Protein AF-A0A6N7IKF7-F1 (afdb_monomer_lite)

Secondary structure (DSSP, 8-state):
---HHHHHHHHHHSTTEEEEEETTEEEEEETTEEEEE--SHHHHHHHHHHHHTTS-HHHHHHH--

Sequence (65 aa):
MATVEEVRRIALSLPETEERLAWGMPTFRVRGKIFCSLSDDELREVIVEAWRLTAPKRLAADYEG

Structure (mmCIF, N/CA/C/O backbone):
data_AF-A0A6N7IKF7-F1
#
_entry.id   AF-A0A6N7IKF7-F1
#
loop_
_atom_site.group_PDB
_atom_site.id
_atom_site.type_symbol
_atom_site.label_atom_id
_atom_site.label_alt_id
_atom_site.label_comp_id
_atom_site.label_asym_id
_atom_site.label_entity_id
_atom_site.label_seq_id
_atom_site.pdbx_PDB_ins_code
_atom_site.Cartn_x
_atom_site.Cartn_y
_atom_site.Cartn_z
_atom_site.occupancy
_atom_site.B_iso_or_equiv
_atom_site.auth_seq_id
_atom_site.auth_comp_id
_atom_site.auth_asym_id
_atom_site.auth_atom_id
_atom_site.pdbx_PDB_model_num
ATOM 1 N N . MET A 1 1 ? 13.702 -6.380 7.187 1.00 60.44 1 MET A N 1
ATOM 2 C CA . MET A 1 1 ? 12.902 -5.219 6.749 1.00 60.44 1 MET A CA 1
ATOM 3 C C . MET A 1 1 ? 11.480 -5.499 7.178 1.00 60.44 1 MET A C 1
ATOM 5 O O . MET A 1 1 ? 11.064 -6.632 6.971 1.00 60.44 1 MET A O 1
ATOM 9 N N . ALA A 1 2 ? 10.797 -4.555 7.828 1.00 64.44 2 ALA A N 1
ATOM 10 C CA . ALA A 1 2 ? 9.398 -4.771 8.176 1.00 64.44 2 ALA A CA 1
ATOM 11 C C . ALA A 1 2 ? 8.587 -4.846 6.877 1.00 64.44 2 ALA A C 1
ATOM 13 O O . ALA A 1 2 ? 8.704 -3.956 6.036 1.00 64.44 2 ALA A O 1
ATOM 14 N N . THR A 1 3 ? 7.835 -5.919 6.680 1.00 81.56 3 THR A N 1
ATOM 15 C CA . THR A 1 3 ? 6.945 -6.042 5.523 1.00 81.56 3 THR A CA 1
ATOM 16 C C . THR A 1 3 ? 5.728 -5.135 5.705 1.00 81.56 3 THR A C 1
ATOM 18 O O . THR A 1 3 ? 5.340 -4.814 6.830 1.00 81.56 3 THR A O 1
ATOM 21 N N . VAL A 1 4 ? 5.088 -4.764 4.596 1.00 81.44 4 VAL A N 1
ATOM 22 C CA . VAL A 1 4 ? 3.792 -4.060 4.565 1.00 81.44 4 VAL A CA 1
ATOM 23 C C . VAL A 1 4 ? 2.784 -4.707 5.531 1.00 81.44 4 VAL A C 1
ATOM 25 O O . VAL A 1 4 ? 2.052 -4.016 6.236 1.00 81.44 4 VAL A O 1
ATOM 28 N N . GLU A 1 5 ? 2.812 -6.035 5.647 1.00 84.44 5 GLU A N 1
ATOM 29 C CA . GLU A 1 5 ? 1.939 -6.800 6.537 1.00 84.44 5 GLU A CA 1
ATOM 30 C C . GLU A 1 5 ? 2.289 -6.648 8.023 1.00 84.44 5 GLU A C 1
ATOM 32 O O . GLU A 1 5 ? 1.411 -6.567 8.882 1.00 84.44 5 GLU A O 1
ATOM 37 N N . GLU A 1 6 ? 3.576 -6.549 8.350 1.00 88.31 6 GLU A N 1
ATOM 38 C CA . GLU A 1 6 ? 3.999 -6.286 9.724 1.00 88.31 6 GLU A CA 1
ATOM 39 C C . GLU A 1 6 ? 3.586 -4.881 10.167 1.00 88.31 6 GLU A C 1
ATOM 41 O O . GLU A 1 6 ? 3.133 -4.712 11.301 1.00 88.31 6 GLU A O 1
ATOM 46 N N . VAL A 1 7 ? 3.663 -3.898 9.265 1.00 86.81 7 VAL A N 1
ATOM 47 C CA . VAL A 1 7 ? 3.205 -2.526 9.523 1.00 86.81 7 VAL A CA 1
ATOM 48 C C . VAL A 1 7 ? 1.690 -2.480 9.705 1.00 86.81 7 VAL A C 1
ATOM 50 O O . VAL A 1 7 ? 1.221 -1.893 10.681 1.00 86.81 7 VAL A O 1
ATOM 53 N N . ARG A 1 8 ? 0.923 -3.154 8.839 1.00 90.88 8 ARG A N 1
ATOM 54 C CA . ARG A 1 8 ? -0.539 -3.263 8.961 1.00 90.88 8 ARG A CA 1
ATOM 55 C C . ARG A 1 8 ? -0.951 -3.887 10.293 1.00 90.88 8 ARG A C 1
ATOM 57 O O . ARG A 1 8 ? -1.782 -3.324 11.004 1.00 90.88 8 ARG A O 1
ATOM 64 N N . ARG A 1 9 ? -0.339 -5.017 10.663 1.00 94.06 9 ARG A N 1
ATOM 65 C CA . ARG A 1 9 ? -0.614 -5.720 11.927 1.00 94.06 9 ARG A CA 1
ATOM 66 C C . ARG A 1 9 ? -0.368 -4.828 13.140 1.00 94.06 9 ARG A C 1
ATOM 68 O O . ARG A 1 9 ? -1.176 -4.811 14.064 1.00 94.06 9 ARG A O 1
ATOM 75 N N . ILE A 1 10 ? 0.742 -4.094 13.144 1.00 94.88 10 ILE A N 1
ATOM 76 C CA . ILE A 1 10 ? 1.078 -3.181 14.240 1.00 94.88 10 ILE A CA 1
ATOM 77 C C . ILE A 1 10 ? 0.099 -2.005 14.264 1.00 94.88 10 ILE A C 1
ATOM 79 O O . ILE A 1 10 ? -0.452 -1.714 15.323 1.00 94.88 10 ILE A O 1
ATOM 83 N N . ALA A 1 11 ? -0.174 -1.373 13.121 1.00 94.38 11 ALA A N 1
ATOM 84 C CA . ALA A 1 11 ? -1.080 -0.232 13.039 1.00 94.38 11 ALA A CA 1
ATOM 85 C C . ALA A 1 11 ? -2.488 -0.589 13.540 1.00 94.38 11 ALA A C 1
ATOM 87 O O . ALA A 1 11 ? -3.018 0.102 14.403 1.00 94.38 11 ALA A O 1
ATOM 88 N N . LEU A 1 12 ? -3.059 -1.708 13.086 1.00 96.00 12 LEU A N 1
ATOM 89 C CA . LEU A 1 12 ? -4.397 -2.157 13.496 1.00 96.00 12 LEU A CA 1
ATOM 90 C C . LEU A 1 12 ? -4.474 -2.659 14.945 1.00 96.00 12 LEU A C 1
ATOM 92 O O . LEU A 1 12 ? -5.567 -2.773 15.492 1.00 96.00 12 LEU A O 1
ATOM 96 N N . SER A 1 13 ? -3.335 -2.942 15.585 1.00 97.38 13 SER A N 1
ATOM 97 C CA . SER A 1 13 ? -3.301 -3.251 17.021 1.00 97.38 13 SER A CA 1
ATOM 98 C C . SER A 1 13 ? -3.466 -2.010 17.908 1.00 97.38 13 SER A C 1
ATOM 100 O O . SER A 1 13 ? -3.750 -2.140 19.100 1.00 97.38 13 SER A O 1
ATOM 102 N N . LEU A 1 14 ? -3.301 -0.807 17.346 1.00 96.75 14 LEU A N 1
ATOM 103 C CA . LEU A 1 14 ? -3.441 0.444 18.082 1.00 96.75 14 LEU A CA 1
ATOM 104 C C . LEU A 1 14 ? -4.931 0.800 18.254 1.00 96.75 14 LEU A C 1
ATOM 106 O O . LEU A 1 14 ? -5.697 0.718 17.290 1.00 96.75 14 LEU A O 1
ATOM 110 N N . PRO A 1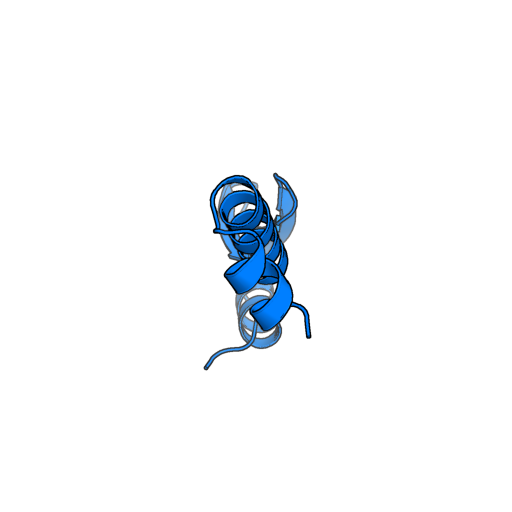 15 ? -5.364 1.248 19.448 1.00 97.50 15 PRO A N 1
ATOM 111 C CA . PRO A 1 15 ? -6.756 1.612 19.694 1.00 97.50 15 PRO A CA 1
ATOM 112 C C . PRO A 1 15 ? -7.273 2.664 18.715 1.00 97.50 15 PRO A C 1
ATOM 114 O O . PRO A 1 15 ? -6.560 3.599 18.359 1.00 97.50 15 PRO A O 1
ATOM 117 N N . GLU A 1 16 ? -8.541 2.528 18.326 1.00 97.31 16 GLU A N 1
ATOM 118 C CA . GLU A 1 16 ? -9.231 3.475 17.438 1.00 97.31 16 GLU A CA 1
ATOM 119 C C . GLU A 1 16 ? -8.558 3.661 16.067 1.00 97.31 16 GLU A C 1
ATOM 121 O O . GLU A 1 16 ? -8.798 4.667 15.393 1.00 97.31 16 GLU A O 1
ATOM 126 N N . THR A 1 17 ? -7.732 2.695 15.653 1.00 98.12 17 THR A N 1
ATOM 127 C CA . THR A 1 17 ? -7.149 2.669 14.316 1.00 98.12 17 THR A CA 1
ATOM 128 C C . THR A 1 17 ? -8.083 2.002 13.319 1.00 98.12 17 THR A C 1
ATOM 130 O O . THR A 1 17 ? -8.614 0.921 13.558 1.00 98.12 17 THR A O 1
ATOM 133 N N . GLU A 1 18 ? -8.214 2.626 12.157 1.00 95.69 18 GLU A N 1
ATOM 134 C CA . GLU A 1 18 ? -8.874 2.076 10.979 1.00 95.69 18 GLU A CA 1
ATOM 135 C C . GLU A 1 18 ? -7.947 2.186 9.760 1.00 95.69 18 GLU A C 1
ATOM 137 O O . GLU A 1 18 ? -7.235 3.175 9.603 1.00 95.69 18 GLU A O 1
ATOM 142 N N . GLU A 1 19 ? -7.961 1.195 8.873 1.00 95.00 19 GLU A N 1
ATOM 143 C CA . GLU A 1 19 ? -7.344 1.286 7.542 1.00 95.00 19 GLU A CA 1
ATOM 144 C C . GLU A 1 19 ? -8.377 1.841 6.545 1.00 95.00 19 GLU A C 1
ATOM 146 O O . GLU A 1 19 ? -9.531 1.414 6.525 1.00 95.00 19 GLU A O 1
ATOM 151 N N . ARG A 1 20 ? -7.981 2.807 5.713 1.00 93.31 20 ARG A N 1
ATOM 152 C CA . ARG A 1 20 ? -8.771 3.389 4.621 1.00 93.31 20 ARG A CA 1
ATOM 153 C C . ARG A 1 20 ? -7.890 3.635 3.408 1.00 93.31 20 ARG A C 1
ATOM 155 O O . ARG A 1 20 ? -6.760 4.080 3.556 1.00 93.31 20 ARG A O 1
ATOM 162 N N . LEU A 1 21 ? -8.424 3.457 2.208 1.00 87.38 21 LEU A N 1
ATOM 163 C CA . LEU A 1 21 ? -7.722 3.842 0.984 1.00 87.38 21 LEU A CA 1
ATOM 164 C C . LEU A 1 21 ? -7.782 5.362 0.766 1.00 87.38 21 LEU A C 1
ATOM 166 O O . LEU A 1 21 ? -8.832 5.982 0.958 1.00 87.38 21 LEU A O 1
ATOM 170 N N . ALA A 1 22 ? -6.666 5.956 0.349 1.00 83.94 22 ALA A N 1
ATOM 171 C CA . ALA A 1 22 ? -6.595 7.331 -0.142 1.00 83.94 22 ALA A CA 1
ATOM 172 C C . ALA A 1 22 ? -5.518 7.433 -1.227 1.00 83.94 22 ALA A C 1
ATOM 174 O O . ALA A 1 22 ? -4.433 6.909 -1.043 1.00 83.94 22 ALA A O 1
ATOM 175 N N . TRP A 1 23 ? -5.806 8.112 -2.342 1.00 80.12 23 TRP A N 1
ATOM 176 C CA . TRP A 1 23 ? -4.849 8.307 -3.448 1.00 80.12 23 TRP A CA 1
ATOM 177 C C . TRP A 1 23 ? -4.174 7.015 -3.945 1.00 80.12 23 TRP A C 1
ATOM 179 O O . TRP A 1 23 ? -2.998 7.037 -4.280 1.00 80.12 23 TRP A O 1
ATOM 189 N N . GLY A 1 24 ? -4.917 5.903 -3.961 1.00 74.50 24 GLY A N 1
ATOM 190 C CA . GLY A 1 24 ? -4.412 4.590 -4.381 1.00 74.50 24 GLY A CA 1
ATOM 191 C C . GLY A 1 24 ? -3.802 3.745 -3.253 1.00 74.50 24 GLY A C 1
ATOM 192 O O . GLY A 1 24 ? -3.958 2.528 -3.233 1.00 74.50 24 GLY A O 1
ATOM 193 N N . MET A 1 25 ? -3.285 4.388 -2.206 1.00 79.00 25 MET A N 1
ATOM 194 C CA . MET A 1 25 ? -2.555 3.729 -1.119 1.00 79.00 25 MET A CA 1
ATOM 195 C C . MET A 1 25 ? -3.425 3.412 0.113 1.00 79.00 25 MET A C 1
ATOM 197 O O . MET A 1 25 ? -4.279 4.219 0.512 1.00 79.00 25 MET A O 1
ATOM 201 N N . PRO A 1 26 ? -3.193 2.275 0.800 1.00 88.19 26 PRO A N 1
ATOM 202 C CA . PRO A 1 26 ? -3.641 2.069 2.172 1.00 88.19 26 PRO A CA 1
ATOM 203 C C . PRO A 1 26 ? -3.174 3.187 3.097 1.00 88.19 26 PRO A C 1
ATOM 205 O O . PRO A 1 26 ? -2.001 3.543 3.107 1.00 88.19 26 PRO A O 1
ATOM 208 N N . THR A 1 27 ? -4.082 3.713 3.914 1.00 91.56 27 THR A N 1
ATOM 209 C CA . THR A 1 27 ? -3.802 4.698 4.963 1.00 91.56 27 THR A CA 1
ATOM 210 C C . THR A 1 27 ? -4.422 4.247 6.278 1.00 91.56 27 THR A C 1
ATOM 212 O O . THR A 1 27 ? -5.605 3.944 6.337 1.00 91.56 27 THR A O 1
ATOM 215 N N . PHE A 1 28 ? -3.664 4.230 7.361 1.00 95.69 28 PHE A N 1
ATOM 216 C CA . PHE A 1 28 ? -4.175 3.989 8.703 1.00 95.69 28 PHE A CA 1
ATOM 217 C C . PHE A 1 28 ? -4.487 5.316 9.367 1.00 95.69 28 PHE A C 1
ATOM 219 O O . PHE A 1 28 ? -3.720 6.280 9.265 1.00 95.69 28 PHE A O 1
ATOM 226 N N . ARG A 1 29 ? -5.639 5.375 10.023 1.00 97.81 29 ARG A N 1
ATOM 227 C CA . ARG A 1 29 ? -6.203 6.580 10.609 1.00 97.81 29 ARG A CA 1
ATOM 228 C C . ARG A 1 29 ? -6.616 6.328 12.041 1.00 97.81 29 ARG A C 1
ATOM 230 O O . ARG A 1 29 ? -7.127 5.264 12.347 1.00 97.81 29 ARG A O 1
ATOM 237 N N . VAL A 1 30 ? -6.471 7.341 12.883 1.00 97.88 30 VAL A N 1
ATOM 238 C CA . VAL A 1 30 ? -7.031 7.375 14.233 1.00 97.88 30 VAL A CA 1
ATOM 239 C C . VAL A 1 30 ? -8.020 8.526 14.305 1.00 97.88 30 VAL A C 1
ATOM 241 O O . VAL A 1 30 ? -7.682 9.667 13.974 1.00 97.88 30 VAL A O 1
ATOM 244 N N . ARG A 1 31 ? -9.274 8.233 14.665 1.00 96.69 31 ARG A N 1
ATOM 245 C CA . ARG A 1 31 ? -10.368 9.229 14.689 1.00 96.69 31 ARG A CA 1
ATOM 246 C C . ARG A 1 31 ? -10.439 10.065 13.396 1.00 96.69 31 ARG A C 1
ATOM 248 O O . ARG A 1 31 ? -10.525 11.292 13.432 1.00 96.69 31 ARG A O 1
ATOM 255 N N . GLY A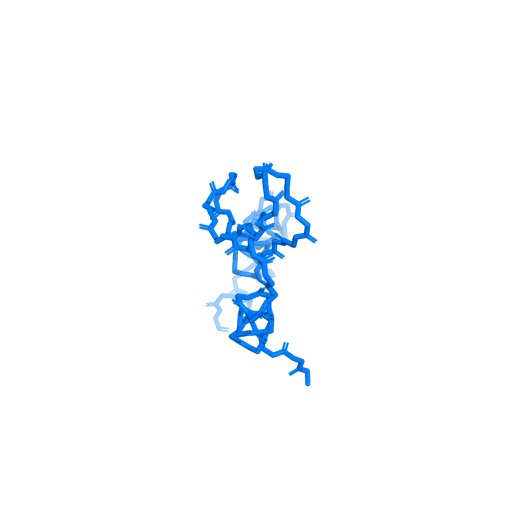 1 32 ? -10.321 9.399 12.245 1.00 94.06 32 GLY A N 1
ATOM 256 C CA . GLY A 1 32 ? -10.363 10.014 10.912 1.00 94.06 32 GLY A CA 1
ATOM 257 C C . GLY A 1 32 ? -9.072 10.704 10.442 1.00 94.06 32 GLY A C 1
ATOM 258 O O . GLY A 1 32 ? -8.983 11.079 9.268 1.00 94.06 32 GLY A O 1
ATOM 259 N N . LYS A 1 33 ? -8.051 10.839 11.298 1.00 95.81 33 LYS A N 1
ATOM 260 C CA . LYS A 1 33 ? -6.756 11.453 10.957 1.00 95.81 33 LYS A CA 1
ATOM 261 C C . LYS A 1 33 ? -5.752 10.394 10.509 1.00 95.81 33 LYS A C 1
ATOM 263 O O . LYS A 1 33 ? -5.480 9.483 11.279 1.00 95.81 33 LYS A O 1
ATOM 268 N N . ILE A 1 34 ? -5.191 10.525 9.303 1.00 95.19 34 ILE A N 1
ATOM 269 C CA . ILE A 1 34 ? -4.133 9.628 8.795 1.00 95.19 34 ILE A CA 1
ATOM 270 C C . ILE A 1 34 ? -2.898 9.726 9.691 1.00 95.19 34 ILE A C 1
ATOM 272 O O . ILE A 1 34 ? -2.460 10.830 10.004 1.00 95.19 34 ILE A O 1
ATOM 276 N N . PHE A 1 35 ? -2.328 8.581 10.060 1.00 93.81 35 PHE A N 1
ATOM 277 C CA . PHE A 1 35 ? -1.050 8.491 10.768 1.00 93.81 35 PHE A CA 1
ATOM 278 C C . PHE A 1 35 ? -0.052 7.513 10.124 1.00 93.81 35 PHE A C 1
ATOM 280 O O . PHE A 1 35 ? 1.124 7.545 10.470 1.00 93.81 35 PHE A O 1
ATOM 287 N N . CYS A 1 36 ? -0.484 6.659 9.193 1.00 90.31 36 CYS A N 1
ATOM 288 C CA . CYS A 1 36 ? 0.394 5.783 8.414 1.00 90.31 36 CYS A CA 1
ATOM 289 C C . CYS A 1 36 ? -0.206 5.569 7.018 1.00 90.31 36 CYS A C 1
ATOM 291 O O . CYS A 1 36 ? -1.421 5.632 6.863 1.00 90.31 36 CYS A O 1
ATOM 293 N N . SER A 1 37 ? 0.622 5.332 6.006 1.00 87.00 37 SER A N 1
ATOM 294 C CA . SER A 1 37 ? 0.200 4.860 4.688 1.00 87.00 37 SER A CA 1
ATOM 295 C C . SER A 1 37 ? 1.226 3.887 4.117 1.00 87.00 37 SER A C 1
ATOM 297 O O . SER A 1 37 ? 2.394 3.941 4.499 1.00 87.00 37 SER A O 1
ATOM 299 N N . LEU A 1 38 ? 0.796 2.983 3.240 1.00 79.19 38 LEU A N 1
ATOM 300 C CA . LEU A 1 38 ? 1.650 1.972 2.607 1.00 79.19 38 LEU A CA 1
ATOM 301 C C . LEU A 1 38 ? 1.606 2.176 1.094 1.00 79.19 38 LEU A C 1
ATOM 303 O O . LEU A 1 38 ? 0.521 2.170 0.529 1.00 79.19 38 LEU A O 1
ATOM 307 N N . SER A 1 39 ? 2.750 2.347 0.431 1.00 73.06 39 SER A N 1
ATOM 308 C CA . SER A 1 39 ? 2.804 2.436 -1.037 1.00 73.06 39 SER A CA 1
ATOM 309 C C . SER A 1 39 ? 4.138 1.962 -1.583 1.00 73.06 39 SER A C 1
ATOM 311 O O . SER A 1 39 ? 5.069 2.756 -1.738 1.00 73.06 39 SER A O 1
ATOM 313 N N . ASP A 1 40 ? 4.211 0.685 -1.925 1.00 68.62 40 ASP A N 1
ATOM 314 C CA . ASP A 1 40 ? 5.449 0.122 -2.460 1.00 68.62 40 ASP A CA 1
ATOM 315 C C . ASP A 1 40 ? 5.309 -0.151 -3.958 1.00 68.62 40 ASP A C 1
ATOM 317 O O . ASP A 1 40 ? 6.148 0.275 -4.749 1.00 68.62 40 ASP A O 1
ATOM 321 N N . ASP A 1 41 ? 4.201 -0.745 -4.380 1.00 68.00 41 ASP A N 1
ATOM 322 C CA . ASP A 1 41 ? 4.006 -1.093 -5.785 1.00 68.00 41 ASP A CA 1
ATOM 323 C C . ASP A 1 41 ? 3.565 0.104 -6.633 1.00 68.00 41 ASP A C 1
ATOM 325 O O . ASP A 1 41 ? 4.120 0.325 -7.703 1.00 68.00 41 ASP A O 1
ATOM 329 N N . GLU A 1 42 ? 2.679 0.964 -6.123 1.00 62.91 42 GLU A N 1
ATOM 330 C CA . GLU A 1 42 ? 2.271 2.190 -6.831 1.00 62.91 42 GLU A CA 1
ATOM 331 C C . GLU A 1 42 ? 3.440 3.165 -7.010 1.00 62.91 42 GLU A C 1
ATOM 333 O O . GLU A 1 42 ? 3.587 3.805 -8.049 1.00 62.91 42 GLU A O 1
ATOM 338 N N . LEU A 1 43 ? 4.326 3.244 -6.014 1.00 64.81 43 LEU A N 1
ATOM 339 C CA . LEU A 1 43 ? 5.542 4.045 -6.099 1.00 64.81 43 LEU A CA 1
ATOM 340 C C . LEU A 1 43 ? 6.503 3.452 -7.131 1.00 64.81 43 LEU A C 1
ATOM 342 O O . LEU A 1 43 ? 7.084 4.179 -7.936 1.00 64.81 43 LEU A O 1
ATOM 346 N N . ARG A 1 44 ? 6.648 2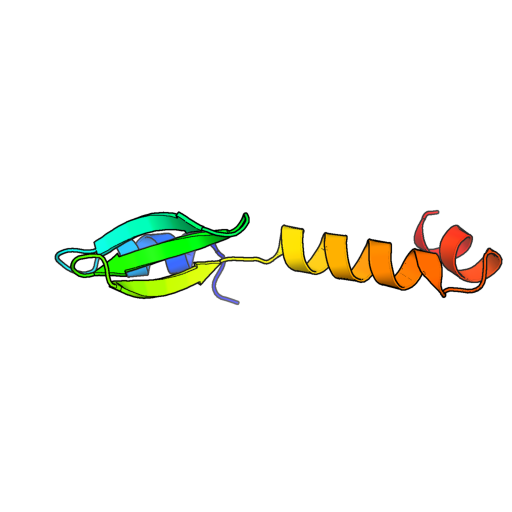.126 -7.131 1.00 78.62 44 ARG A N 1
ATOM 347 C CA . ARG A 1 44 ? 7.490 1.417 -8.089 1.00 78.62 44 ARG A CA 1
ATOM 348 C C . ARG A 1 44 ? 6.982 1.579 -9.520 1.00 78.62 44 ARG A C 1
ATOM 350 O O . ARG A 1 44 ? 7.781 1.869 -10.402 1.00 78.62 44 ARG A O 1
ATOM 357 N N . GLU A 1 45 ? 5.690 1.426 -9.760 1.00 74.62 45 GLU A N 1
ATOM 358 C CA . GLU A 1 45 ? 5.084 1.533 -11.089 1.00 74.62 45 GLU A CA 1
ATOM 359 C C . GLU A 1 45 ? 5.170 2.954 -11.637 1.00 74.62 45 GLU A C 1
ATOM 361 O O . GLU A 1 45 ? 5.654 3.141 -12.752 1.00 74.62 45 GLU A O 1
ATOM 366 N N . VAL A 1 46 ? 4.839 3.964 -10.827 1.00 78.69 46 VAL A N 1
ATOM 367 C CA . VAL A 1 46 ? 4.969 5.374 -11.227 1.00 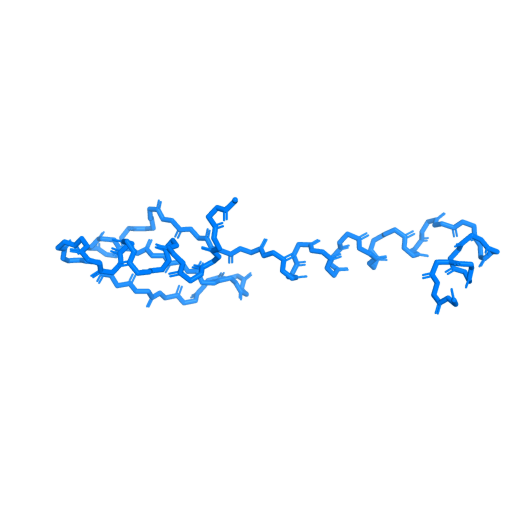78.69 46 VAL A CA 1
ATOM 368 C C . VAL A 1 46 ? 6.420 5.720 -11.564 1.00 78.69 46 VAL A C 1
ATOM 370 O O . VAL A 1 46 ? 6.678 6.409 -12.550 1.00 78.69 46 VAL A O 1
ATOM 373 N N . ILE A 1 47 ? 7.388 5.218 -10.792 1.00 80.44 47 ILE A N 1
ATOM 374 C CA . ILE A 1 47 ? 8.819 5.418 -11.062 1.00 80.44 47 ILE A CA 1
ATOM 375 C C . ILE A 1 47 ? 9.234 4.737 -12.367 1.00 80.44 47 ILE A C 1
ATOM 377 O O . ILE A 1 47 ? 9.954 5.335 -13.168 1.00 80.44 47 ILE A O 1
ATOM 381 N N . VAL A 1 48 ? 8.787 3.503 -12.595 1.00 89.75 48 VAL A N 1
ATOM 382 C CA . VAL A 1 48 ? 9.135 2.737 -13.797 1.00 89.75 48 VAL A CA 1
ATOM 383 C C . VAL A 1 48 ? 8.501 3.360 -15.043 1.00 89.75 48 VAL A C 1
ATOM 385 O O . VAL A 1 48 ? 9.171 3.497 -16.066 1.00 89.75 48 VAL A O 1
ATOM 388 N N . GLU A 1 49 ? 7.251 3.807 -14.977 1.00 84.31 49 GLU A N 1
ATOM 389 C CA . GLU A 1 49 ? 6.570 4.476 -16.088 1.00 84.31 49 GLU A CA 1
ATOM 390 C C . GLU A 1 49 ? 7.151 5.859 -16.384 1.00 84.31 49 GLU A C 1
ATOM 392 O O . GLU A 1 49 ? 7.449 6.167 -17.540 1.00 84.31 49 GLU A O 1
ATOM 397 N N . ALA A 1 50 ? 7.395 6.675 -15.357 1.00 87.44 50 ALA A N 1
ATOM 398 C CA . ALA A 1 50 ? 8.042 7.974 -15.531 1.00 87.44 50 ALA A CA 1
ATOM 399 C C . ALA A 1 50 ? 9.451 7.825 -16.128 1.00 87.44 50 ALA A C 1
ATOM 401 O O . ALA A 1 50 ? 9.863 8.610 -16.988 1.00 87.44 50 ALA A O 1
ATOM 402 N N . TRP A 1 51 ? 10.179 6.785 -15.719 1.00 94.50 51 TRP A N 1
ATOM 403 C CA . TRP A 1 51 ? 11.482 6.452 -16.278 1.00 94.50 51 TRP A CA 1
ATOM 404 C C . TRP A 1 51 ? 11.387 6.042 -17.752 1.00 94.50 51 TRP A C 1
ATOM 406 O O . TRP A 1 51 ? 12.132 6.575 -18.574 1.00 94.50 51 TRP A O 1
ATOM 416 N N . ARG A 1 52 ? 10.425 5.191 -18.130 1.00 92.31 52 ARG A N 1
ATOM 417 C CA . ARG A 1 52 ? 10.196 4.773 -19.529 1.00 92.31 52 ARG A CA 1
ATOM 418 C C . ARG A 1 52 ? 9.975 5.939 -20.489 1.00 92.31 52 ARG A C 1
ATOM 420 O O . ARG A 1 52 ? 10.388 5.859 -21.643 1.00 92.31 52 ARG A O 1
ATOM 427 N N . LEU A 1 53 ? 9.356 7.024 -20.023 1.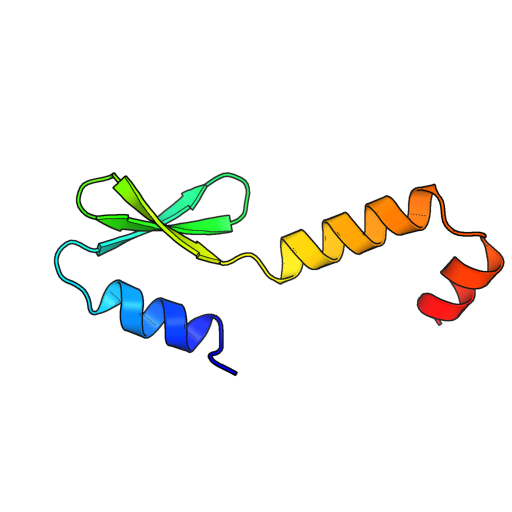00 93.69 53 LEU A N 1
ATOM 428 C CA . LEU A 1 53 ? 9.104 8.210 -20.850 1.00 93.69 53 LEU A CA 1
ATOM 429 C C . LEU A 1 53 ? 10.384 8.975 -21.231 1.00 93.69 53 LEU A C 1
ATOM 431 O O . LEU A 1 53 ? 10.364 9.745 -22.190 1.00 93.69 53 LEU A O 1
ATOM 435 N N . THR A 1 54 ? 11.487 8.781 -20.503 1.00 92.75 54 THR A N 1
ATOM 436 C CA . THR A 1 54 ? 12.748 9.524 -20.699 1.00 92.75 54 THR A CA 1
ATOM 437 C C . THR A 1 54 ? 13.951 8.631 -20.998 1.00 92.75 54 THR A C 1
ATOM 439 O O . THR A 1 54 ? 14.940 9.097 -21.567 1.00 92.75 54 THR A O 1
ATOM 442 N N . ALA A 1 55 ? 13.880 7.348 -20.643 1.00 94.75 55 ALA A N 1
ATOM 443 C CA . ALA A 1 55 ? 14.959 6.397 -20.832 1.00 94.75 55 ALA A CA 1
ATOM 444 C C . ALA A 1 55 ? 15.268 6.173 -22.327 1.00 94.75 55 ALA A C 1
ATOM 446 O O . ALA A 1 55 ? 14.356 6.063 -23.154 1.00 94.75 55 ALA A O 1
ATOM 447 N N . PRO A 1 56 ? 16.553 6.036 -22.709 1.00 97.31 56 PRO A N 1
ATOM 448 C CA . PRO A 1 56 ? 16.913 5.599 -24.050 1.00 97.31 56 PRO A CA 1
ATOM 449 C C . PRO A 1 56 ? 16.273 4.244 -24.368 1.00 97.31 56 PRO A C 1
ATOM 451 O O . PRO A 1 56 ? 16.396 3.304 -23.587 1.00 97.31 56 PRO A O 1
ATOM 454 N N . LYS A 1 57 ? 15.652 4.110 -25.547 1.00 91.88 57 LYS A N 1
ATOM 455 C CA . LYS A 1 57 ? 14.888 2.907 -25.943 1.00 91.88 57 LYS A CA 1
ATOM 456 C C . LYS A 1 57 ? 15.641 1.588 -25.746 1.00 91.88 57 LYS A C 1
ATOM 458 O O . LYS A 1 57 ? 15.038 0.596 -25.367 1.00 91.88 57 LYS A O 1
ATOM 463 N N . ARG A 1 58 ? 16.954 1.582 -26.000 1.00 93.94 58 ARG A N 1
ATOM 464 C CA . ARG A 1 58 ? 17.798 0.393 -25.827 1.00 93.94 58 ARG A CA 1
ATOM 465 C C . ARG A 1 58 ? 17.932 -0.011 -24.356 1.00 93.94 58 ARG A C 1
ATOM 467 O O . ARG A 1 58 ? 17.859 -1.184 -24.048 1.00 93.94 58 ARG A O 1
ATOM 474 N N . LEU A 1 59 ? 18.056 0.969 -23.464 1.00 93.62 59 LEU A N 1
ATOM 475 C CA . LEU A 1 59 ? 18.157 0.736 -22.026 1.00 93.62 59 LEU A CA 1
ATOM 476 C C . LEU A 1 59 ? 16.810 0.317 -21.416 1.00 93.62 59 LEU A C 1
ATOM 478 O O . LEU A 1 59 ? 16.783 -0.536 -20.539 1.00 93.62 59 LEU A O 1
ATOM 482 N N . ALA A 1 60 ? 15.700 0.887 -21.893 1.00 92.44 60 ALA A N 1
ATOM 483 C CA . ALA A 1 60 ? 14.363 0.437 -21.506 1.00 92.44 60 ALA A CA 1
ATOM 484 C C . ALA A 1 60 ? 14.116 -1.020 -21.931 1.00 92.44 60 ALA A C 1
ATOM 486 O O . ALA A 1 60 ? 13.650 -1.816 -21.125 1.00 92.44 60 ALA A O 1
ATOM 487 N N . ALA A 1 61 ? 14.513 -1.381 -23.156 1.00 89.38 61 ALA A N 1
ATOM 488 C CA . ALA A 1 61 ? 14.403 -2.748 -23.657 1.00 89.38 61 ALA A CA 1
ATOM 489 C C . ALA A 1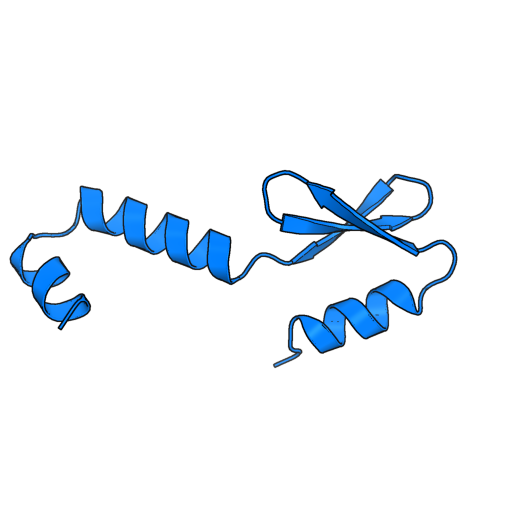 61 ? 15.258 -3.753 -22.861 1.00 89.38 61 ALA A C 1
ATOM 491 O O . ALA A 1 61 ? 14.783 -4.848 -22.587 1.00 89.38 61 ALA A O 1
ATOM 492 N N . ASP A 1 62 ? 16.474 -3.377 -22.446 1.00 92.50 62 ASP A N 1
ATOM 493 C CA . ASP A 1 62 ? 17.354 -4.237 -21.636 1.00 92.50 62 ASP A CA 1
ATOM 494 C C . ASP A 1 62 ? 16.850 -4.415 -20.182 1.00 92.50 62 ASP A C 1
ATOM 496 O O . ASP A 1 62 ? 17.199 -5.392 -19.532 1.00 92.50 62 ASP A O 1
ATOM 500 N N . TYR A 1 63 ? 16.049 -3.483 -19.647 1.00 87.75 63 TYR A N 1
ATOM 501 C CA . TYR A 1 63 ? 15.417 -3.602 -18.319 1.00 87.75 63 TYR A CA 1
ATOM 502 C C . TYR A 1 63 ? 14.151 -4.474 -18.336 1.00 87.75 63 TYR A C 1
ATOM 504 O O . TYR A 1 63 ? 13.751 -5.021 -17.309 1.00 87.75 63 TYR A O 1
ATOM 512 N N . GLU A 1 64 ? 13.497 -4.566 -19.494 1.00 81.12 64 GLU A N 1
ATOM 513 C CA . GLU A 1 64 ? 12.250 -5.310 -19.702 1.00 81.12 64 GLU A CA 1
ATOM 514 C C . GLU A 1 64 ? 12.475 -6.761 -20.164 1.00 81.12 64 GLU A C 1
ATOM 516 O O . GLU A 1 64 ? 11.501 -7.508 -20.281 1.00 81.12 64 GLU A O 1
ATOM 521 N N . GLY A 1 65 ? 13.732 -7.142 -20.428 1.00 66.56 65 GLY A N 1
ATOM 522 C CA . GLY A 1 65 ? 14.159 -8.443 -20.956 1.00 66.56 65 GLY A CA 1
ATOM 523 C C . GLY A 1 65 ? 15.032 -9.251 -20.007 1.00 66.56 65 GLY A C 1
ATOM 524 O O . GLY A 1 65 ? 15.838 -8.650 -19.266 1.00 66.56 65 GLY A O 1
#

pLDDT: mean 87.12, std 10.05, range [60.44, 98.12]

Radius of gyration: 16.7 Å; chains: 1; bounding box: 28×20×46 Å

Foldseek 3Di:
DQDPVNVVVVLVVDPQWDWDDDPNWIFIDHPNHTDDIDDDVVVVVVVLVVCVVPPDPVVNVVVVD